Protein AF-A0A0Q6GH55-F1 (afdb_monomer_lite)

Secondary structure (DSSP, 8-state):
-HHHHHHHHHHHHHHHHHHHHHHHHHHHTSTTS-TTS-HHHHHHHHHHHHHHHHHHHHHHHHHS--SSHHHHHHHHHHHHHHHHHHHHHTTHHHHS-S--

Foldseek 3Di:
DVLVCLLVVLVVLLVVLLVVLVVLLVVCQDPPDDPVDDSLVVSVVSLVVSLVSLVVSLVVLVVDDDPDPVSSVNSNVSSVVSNVVSCPSSVCSVVDDSYD

pLDDT: mean 87.24, std 7.64, range [61.78, 94.62]

Structure (mmCIF, N/CA/C/O backbone):
data_AF-A0A0Q6GH55-F1
#
_entry.id   AF-A0A0Q6GH55-F1
#
loop_
_atom_site.group_PDB
_atom_site.id
_atom_site.type_symbol
_atom_site.label_atom_id
_atom_site.label_alt_id
_atom_site.label_comp_id
_atom_site.label_asym_id
_atom_site.label_entity_id
_atom_site.label_seq_id
_atom_site.pdbx_PDB_ins_code
_atom_site.Cartn_x
_atom_site.Cartn_y
_atom_site.Cartn_z
_atom_site.occupancy
_atom_site.B_iso_or_equiv
_atom_site.auth_seq_id
_atom_site.auth_comp_id
_atom_site.auth_asym_id
_atom_site.auth_atom_id
_atom_site.pdbx_PDB_model_num
ATOM 1 N N . MET A 1 1 ? -4.700 -11.200 22.005 1.00 63.62 1 MET A N 1
ATOM 2 C CA . MET A 1 1 ? -3.568 -11.313 21.049 1.00 63.62 1 MET A CA 1
ATOM 3 C C . MET A 1 1 ? -3.891 -10.674 19.701 1.00 63.62 1 MET A C 1
ATOM 5 O O . MET A 1 1 ? -3.056 -9.940 19.193 1.00 63.62 1 MET A O 1
ATOM 9 N N . ILE A 1 2 ? -5.099 -10.873 19.154 1.00 83.56 2 ILE A N 1
ATOM 10 C CA . ILE A 1 2 ? -5.531 -10.241 17.892 1.00 83.56 2 ILE A CA 1
ATOM 11 C C . ILE A 1 2 ? -5.465 -8.705 17.916 1.00 83.56 2 ILE A C 1
ATOM 13 O O . ILE A 1 2 ? -5.187 -8.098 16.889 1.00 83.56 2 ILE A O 1
ATOM 17 N N . ASP A 1 3 ? -5.653 -8.071 19.077 1.00 83.00 3 ASP A N 1
ATOM 18 C CA . ASP A 1 3 ? -5.581 -6.609 19.192 1.00 83.00 3 ASP A CA 1
ATOM 19 C C . ASP A 1 3 ? -4.171 -6.058 18.929 1.00 83.00 3 ASP A C 1
ATOM 21 O O . ASP A 1 3 ? -4.038 -5.010 18.304 1.00 83.00 3 ASP A O 1
ATOM 25 N N . ILE A 1 4 ? -3.115 -6.784 19.325 1.00 85.25 4 ILE A N 1
ATOM 26 C CA . ILE A 1 4 ? -1.725 -6.398 19.026 1.00 85.25 4 ILE A CA 1
ATOM 27 C C . ILE A 1 4 ? -1.492 -6.470 17.519 1.00 85.25 4 ILE A C 1
ATOM 29 O O . ILE A 1 4 ? -0.962 -5.529 16.936 1.00 85.25 4 ILE A O 1
ATOM 33 N N . LEU A 1 5 ? -1.947 -7.556 16.887 1.00 86.06 5 LEU A N 1
ATOM 34 C CA . LEU A 1 5 ? -1.857 -7.719 15.440 1.00 86.06 5 LEU A CA 1
ATOM 35 C C . LEU A 1 5 ? -2.612 -6.603 14.704 1.00 86.06 5 LEU A C 1
ATOM 37 O O . LEU A 1 5 ? -2.097 -6.059 13.740 1.00 86.06 5 LEU A O 1
ATOM 41 N N . ARG A 1 6 ? -3.799 -6.203 15.176 1.00 84.50 6 ARG A N 1
ATOM 42 C CA . ARG A 1 6 ? -4.573 -5.098 14.579 1.00 84.50 6 ARG A CA 1
ATOM 43 C C . ARG A 1 6 ? -3.868 -3.749 14.657 1.00 84.50 6 ARG A C 1
ATOM 45 O O . ARG A 1 6 ? -4.036 -2.936 13.756 1.00 84.50 6 ARG A O 1
ATOM 52 N N . LEU A 1 7 ? -3.116 -3.507 15.726 1.00 89.12 7 LEU A N 1
ATOM 53 C CA . LEU A 1 7 ? -2.372 -2.264 15.911 1.00 89.12 7 LEU A CA 1
ATOM 54 C C . LEU A 1 7 ? -1.077 -2.246 15.090 1.00 89.12 7 LEU A C 1
ATOM 56 O O . LEU A 1 7 ? -0.723 -1.206 14.544 1.00 89.12 7 LEU A O 1
ATOM 60 N N . SER A 1 8 ? -0.374 -3.377 14.986 1.00 90.88 8 SER A N 1
ATOM 61 C CA . SER A 1 8 ? 0.908 -3.441 14.276 1.00 90.88 8 SER A CA 1
ATOM 62 C C . SER A 1 8 ? 0.767 -3.644 12.767 1.00 90.88 8 SER A C 1
ATOM 64 O O . SER A 1 8 ? 1.591 -3.138 12.011 1.00 90.88 8 SER A O 1
ATOM 66 N N . LEU A 1 9 ? -0.273 -4.339 12.305 1.00 90.44 9 LEU A N 1
ATOM 67 C CA . LEU A 1 9 ? -0.438 -4.704 10.896 1.00 90.44 9 LEU A CA 1
ATOM 68 C C . LEU A 1 9 ? -0.446 -3.505 9.930 1.00 90.44 9 LEU A C 1
ATOM 70 O O . LEU A 1 9 ? 0.254 -3.573 8.922 1.00 90.44 9 LEU A O 1
ATOM 74 N N . PRO A 1 10 ? -1.146 -2.386 10.196 1.00 88.69 10 PRO A N 1
ATOM 75 C CA . PRO A 1 10 ? -1.174 -1.285 9.240 1.00 88.69 10 PRO A CA 1
ATOM 76 C C . PRO A 1 10 ? 0.190 -0.618 9.052 1.00 88.69 10 PRO A C 1
ATOM 78 O O . PRO A 1 10 ? 0.509 -0.193 7.943 1.00 88.69 10 PRO A O 1
ATOM 81 N N . ILE A 1 11 ? 1.000 -0.536 10.114 1.00 89.94 11 ILE A N 1
ATOM 82 C CA . ILE A 1 11 ? 2.304 0.130 10.053 1.00 89.94 11 ILE A CA 1
ATOM 83 C C . ILE A 1 11 ? 3.390 -0.784 9.483 1.00 89.94 11 ILE A C 1
ATOM 85 O O . ILE A 1 11 ? 4.268 -0.310 8.767 1.00 89.94 11 ILE A O 1
ATOM 89 N N . THR A 1 12 ? 3.318 -2.095 9.737 1.00 92.69 12 THR A N 1
ATOM 90 C CA . THR A 1 12 ? 4.263 -3.061 9.159 1.00 92.69 12 THR A CA 1
ATOM 91 C C . THR A 1 12 ? 4.037 -3.255 7.666 1.00 92.69 12 THR A C 1
ATOM 93 O O . THR A 1 12 ? 5.014 -3.337 6.925 1.00 92.69 12 THR A O 1
ATOM 96 N N . VAL A 1 13 ? 2.779 -3.271 7.208 1.00 92.56 13 VAL A N 1
ATOM 97 C CA . VAL A 1 13 ? 2.444 -3.323 5.774 1.00 92.56 13 VAL A CA 1
ATOM 98 C C . VAL A 1 13 ? 2.988 -2.092 5.056 1.00 92.56 13 VAL A C 1
ATOM 100 O O . VAL A 1 13 ? 3.659 -2.233 4.033 1.00 92.56 13 VAL A O 1
ATOM 103 N N . TRP A 1 14 ? 2.783 -0.902 5.626 1.00 93.38 14 TRP A N 1
ATOM 104 C CA . TRP A 1 14 ? 3.346 0.328 5.078 1.00 93.38 14 TRP A CA 1
ATOM 105 C C . TRP A 1 14 ? 4.876 0.285 5.019 1.00 93.38 14 TRP A C 1
ATOM 107 O O . TRP A 1 14 ? 5.452 0.576 3.973 1.00 93.38 14 TRP A O 1
ATOM 117 N N . LEU A 1 15 ? 5.537 -0.124 6.108 1.00 92.44 15 LEU A N 1
ATOM 118 C CA . LEU A 1 15 ? 6.997 -0.185 6.172 1.00 92.44 15 LEU A CA 1
ATOM 119 C C . LEU A 1 15 ? 7.567 -1.162 5.136 1.00 92.44 15 LEU A C 1
ATOM 121 O O . LEU A 1 15 ? 8.497 -0.818 4.412 1.00 92.44 15 LEU A O 1
ATOM 125 N N . ALA A 1 16 ? 6.982 -2.357 5.024 1.00 93.69 16 ALA A N 1
ATOM 126 C CA . ALA A 1 16 ? 7.395 -3.356 4.046 1.00 93.69 16 ALA A CA 1
ATOM 127 C C . ALA A 1 16 ? 7.184 -2.866 2.605 1.00 93.69 16 ALA A C 1
ATOM 129 O O . ALA A 1 16 ? 8.077 -3.014 1.772 1.00 93.69 16 ALA A O 1
ATOM 130 N N . GLY A 1 17 ? 6.035 -2.242 2.321 1.00 89.56 17 GLY A N 1
ATOM 131 C CA . GLY A 1 17 ? 5.739 -1.660 1.012 1.00 89.56 17 GLY A CA 1
ATOM 132 C C . GLY A 1 17 ? 6.709 -0.537 0.646 1.00 89.56 17 GLY A C 1
ATOM 133 O O . GLY A 1 17 ? 7.276 -0.546 -0.444 1.00 89.56 17 GLY A O 1
ATOM 134 N N . PHE A 1 18 ? 6.968 0.382 1.577 1.00 89.62 18 PHE A N 1
ATOM 135 C CA . PHE A 1 18 ? 7.940 1.460 1.405 1.00 89.62 18 PHE A CA 1
ATOM 136 C C . PHE A 1 18 ? 9.339 0.915 1.097 1.00 89.62 18 PHE A C 1
ATOM 138 O O . PHE A 1 18 ? 9.943 1.302 0.096 1.00 89.62 18 PHE A O 1
ATOM 145 N N . SER A 1 19 ? 9.834 -0.024 1.910 1.00 92.44 19 SER A N 1
ATOM 146 C CA . SER A 1 19 ? 11.143 -0.644 1.698 1.00 92.44 19 SER A CA 1
ATOM 147 C C . SER A 1 19 ? 11.230 -1.367 0.355 1.00 92.44 19 SER A C 1
ATOM 149 O O . SER A 1 19 ? 12.234 -1.228 -0.340 1.00 92.44 19 SER A O 1
ATOM 151 N N . ALA A 1 20 ? 10.187 -2.104 -0.036 1.00 91.31 20 ALA A N 1
ATOM 152 C CA . ALA A 1 20 ? 10.159 -2.826 -1.303 1.00 91.31 20 ALA A CA 1
ATOM 153 C C . ALA A 1 20 ? 10.192 -1.878 -2.510 1.00 91.31 20 ALA A C 1
ATOM 155 O O . ALA A 1 20 ? 10.989 -2.091 -3.423 1.00 91.31 20 ALA A O 1
ATOM 156 N N . VAL A 1 21 ? 9.378 -0.816 -2.511 1.00 89.44 21 VAL A N 1
ATOM 157 C CA . VAL A 1 21 ? 9.337 0.136 -3.633 1.00 89.44 21 VAL A CA 1
ATOM 158 C C . VAL A 1 21 ? 10.658 0.893 -3.762 1.00 89.44 21 VAL A C 1
ATOM 160 O O . VAL A 1 21 ? 11.181 1.009 -4.866 1.00 89.44 21 VAL A O 1
ATOM 163 N N . TYR A 1 22 ? 11.249 1.344 -2.653 1.00 87.62 22 TYR A N 1
ATOM 164 C CA . TYR A 1 22 ? 12.543 2.034 -2.693 1.00 87.62 22 TYR A CA 1
ATOM 165 C C . TYR A 1 22 ? 13.702 1.110 -3.080 1.00 87.62 22 TYR A C 1
ATOM 167 O O . TYR A 1 22 ? 14.595 1.524 -3.821 1.00 87.62 22 TYR A O 1
ATOM 175 N N . ALA A 1 23 ? 13.692 -0.150 -2.636 1.00 89.62 23 ALA A N 1
ATOM 176 C CA . ALA A 1 23 ? 14.671 -1.136 -3.088 1.00 89.62 23 ALA A CA 1
ATOM 177 C C . ALA A 1 23 ? 14.548 -1.390 -4.598 1.00 89.62 23 ALA A C 1
ATOM 179 O O . ALA A 1 23 ? 15.556 -1.438 -5.303 1.00 89.62 23 ALA A O 1
ATOM 180 N N . LEU A 1 24 ? 13.315 -1.492 -5.104 1.00 89.69 24 LEU A N 1
ATOM 181 C CA . LEU A 1 24 ? 13.034 -1.653 -6.529 1.00 89.69 24 LEU A CA 1
ATOM 182 C C . LEU A 1 24 ? 13.482 -0.431 -7.336 1.00 89.69 24 LEU A C 1
ATOM 184 O O . LEU A 1 24 ? 14.075 -0.586 -8.400 1.00 89.69 24 LEU A O 1
ATOM 188 N N . GLN A 1 25 ? 13.273 0.773 -6.802 1.00 87.25 25 GLN A N 1
ATOM 189 C CA . GLN A 1 25 ? 13.766 2.009 -7.401 1.00 87.25 25 GLN A CA 1
ATOM 190 C C . GLN A 1 25 ? 15.299 2.004 -7.491 1.00 87.25 25 GLN A C 1
ATOM 192 O O . GLN A 1 25 ? 15.847 2.254 -8.563 1.00 87.25 25 GLN A O 1
ATOM 197 N N . GLY A 1 26 ? 16.000 1.629 -6.417 1.00 87.06 26 GLY A N 1
ATOM 198 C CA . GLY A 1 26 ? 17.460 1.493 -6.432 1.00 87.06 26 GLY A CA 1
ATOM 199 C C . GLY A 1 26 ? 17.962 0.449 -7.438 1.00 87.06 26 GLY A C 1
ATOM 200 O O . GLY A 1 26 ? 18.929 0.694 -8.158 1.00 87.06 26 GLY A O 1
ATOM 201 N N . LEU A 1 27 ? 17.276 -0.694 -7.545 1.00 89.38 27 LEU A N 1
ATOM 202 C CA . LEU A 1 27 ? 17.577 -1.737 -8.533 1.00 89.38 27 LEU A CA 1
ATOM 203 C C . LEU A 1 27 ? 17.360 -1.258 -9.972 1.00 89.38 27 LEU A C 1
ATOM 205 O O . LEU A 1 27 ? 18.149 -1.618 -10.847 1.00 89.38 27 LEU A O 1
ATOM 209 N N . SER A 1 28 ? 16.339 -0.432 -10.209 1.00 87.25 28 SER A N 1
ATOM 210 C CA . SER A 1 28 ? 16.016 0.092 -11.540 1.00 87.25 28 SER A CA 1
ATOM 211 C C . SER A 1 28 ? 17.077 1.021 -12.123 1.00 87.25 28 SER A C 1
ATOM 213 O O . SER A 1 28 ? 17.221 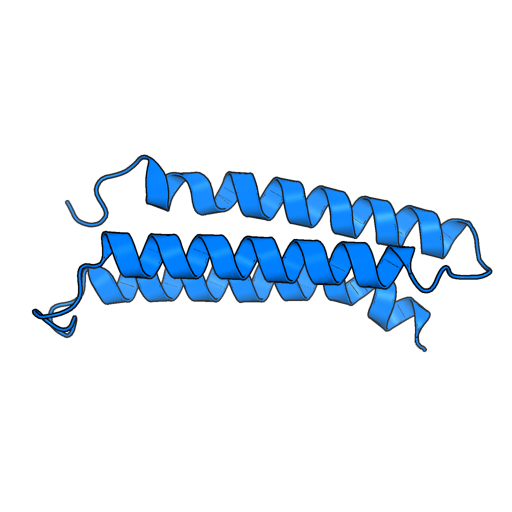1.088 -13.339 1.00 87.25 28 SER A O 1
ATOM 215 N N . CYS A 1 29 ? 17.890 1.651 -11.272 1.00 86.00 29 CYS A N 1
ATOM 216 C CA . CYS A 1 29 ? 19.045 2.441 -11.702 1.00 86.00 29 CYS A CA 1
ATOM 217 C C . CYS A 1 29 ? 20.352 1.644 -11.766 1.00 86.00 29 CYS A C 1
ATOM 219 O O . CYS A 1 29 ? 21.409 2.199 -12.067 1.00 86.00 29 CYS A O 1
ATOM 221 N N . SER A 1 30 ? 20.314 0.345 -11.473 1.00 87.69 30 SER A N 1
ATOM 222 C CA . SER A 1 30 ? 21.491 -0.512 -11.553 1.00 87.69 30 SER A CA 1
ATOM 223 C C . SER A 1 30 ? 21.706 -1.047 -12.971 1.00 87.69 30 SER A C 1
ATOM 225 O O . SER A 1 30 ? 20.771 -1.228 -13.748 1.00 87.69 30 SER A O 1
ATOM 227 N N . ARG A 1 31 ? 22.953 -1.412 -13.286 1.00 84.31 31 ARG A N 1
ATOM 228 C CA . ARG A 1 31 ? 23.322 -2.049 -14.565 1.00 84.31 31 ARG A CA 1
ATOM 229 C C . ARG A 1 31 ? 22.670 -3.419 -14.807 1.00 84.31 31 ARG A C 1
ATOM 231 O O . ARG A 1 31 ? 22.776 -3.934 -15.912 1.00 84.31 31 ARG A O 1
ATOM 238 N N . HIS A 1 32 ? 22.066 -4.016 -13.779 1.00 86.62 32 HIS A N 1
ATOM 239 C CA . HIS A 1 32 ? 21.450 -5.344 -13.827 1.00 86.62 32 HIS A CA 1
ATOM 240 C C . HIS A 1 32 ? 19.941 -5.287 -14.102 1.00 86.62 32 HIS A C 1
ATOM 242 O O . HIS A 1 32 ? 19.277 -6.322 -14.044 1.00 86.62 32 HIS A O 1
ATOM 248 N N . TRP A 1 33 ? 19.384 -4.100 -14.364 1.00 88.19 33 TRP A N 1
ATOM 249 C CA . TRP A 1 33 ? 17.971 -3.982 -14.693 1.00 88.19 33 TRP A CA 1
ATOM 250 C C . TRP A 1 33 ? 17.668 -4.614 -16.064 1.00 88.19 33 TRP A C 1
ATOM 252 O O . TRP A 1 33 ? 18.422 -4.386 -17.015 1.00 88.19 33 TRP A O 1
ATOM 262 N N . PRO A 1 34 ? 16.584 -5.398 -16.202 1.00 89.50 34 PRO A N 1
ATOM 263 C CA . PRO A 1 34 ? 16.220 -6.006 -17.477 1.00 89.50 34 PRO A CA 1
ATOM 264 C C . PRO A 1 34 ? 15.889 -4.937 -18.522 1.0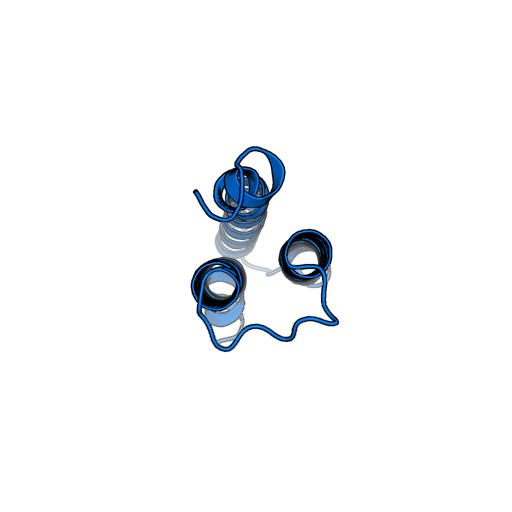0 89.50 34 PRO A C 1
ATOM 266 O O . PRO A 1 34 ? 15.042 -4.079 -18.280 1.00 89.50 34 PRO A O 1
ATOM 269 N N . ALA A 1 35 ? 16.515 -5.010 -19.699 1.00 84.56 35 ALA A N 1
ATOM 270 C CA . ALA A 1 35 ? 16.291 -4.040 -20.775 1.00 84.56 35 ALA A CA 1
ATOM 271 C C . ALA A 1 35 ? 14.857 -4.081 -21.339 1.00 84.56 35 ALA A C 1
ATOM 273 O O . ALA A 1 35 ? 14.372 -3.077 -21.853 1.00 84.56 35 ALA A O 1
ATOM 274 N N . ASP A 1 36 ? 14.173 -5.221 -21.208 1.00 88.69 36 ASP A N 1
ATOM 275 C CA . ASP A 1 36 ? 12.805 -5.420 -21.696 1.00 88.69 36 ASP A CA 1
ATOM 276 C C . ASP A 1 36 ? 11.728 -4.828 -20.766 1.00 88.69 36 ASP A C 1
ATOM 278 O O . ASP A 1 36 ? 10.554 -4.780 -21.135 1.00 88.69 36 ASP A O 1
ATOM 282 N N . LEU A 1 37 ? 12.094 -4.398 -19.550 1.00 86.69 37 LEU A N 1
ATOM 283 C CA . LEU A 1 37 ? 11.150 -3.880 -18.559 1.00 86.69 37 LEU A CA 1
ATOM 284 C C . LEU A 1 37 ? 11.296 -2.371 -18.381 1.00 86.69 37 LEU A C 1
ATOM 286 O O . LEU A 1 37 ? 12.321 -1.879 -17.906 1.00 86.69 37 LEU A O 1
ATOM 290 N N . ASP A 1 38 ? 10.215 -1.641 -18.646 1.00 87.31 38 ASP A N 1
ATOM 291 C CA . ASP A 1 38 ? 10.139 -0.219 -18.322 1.00 87.31 38 ASP A CA 1
ATOM 292 C C . ASP A 1 38 ? 10.084 -0.031 -16.796 1.00 87.31 38 ASP A C 1
ATOM 294 O O . ASP A 1 38 ? 9.083 -0.337 -16.136 1.00 87.31 38 ASP A O 1
ATOM 298 N N . ALA A 1 39 ? 11.176 0.496 -16.234 1.00 86.19 39 ALA A N 1
ATOM 299 C CA . ALA A 1 39 ? 11.313 0.798 -14.813 1.00 86.19 39 ALA A CA 1
ATOM 300 C C . ALA A 1 39 ? 10.136 1.625 -14.281 1.00 86.19 39 ALA A C 1
ATOM 302 O O . ALA A 1 39 ? 9.642 1.373 -13.181 1.00 86.19 39 ALA A O 1
ATOM 303 N N . ARG A 1 40 ? 9.631 2.576 -15.076 1.00 84.25 40 ARG A N 1
ATOM 304 C CA . ARG A 1 40 ? 8.525 3.439 -14.663 1.00 84.25 40 ARG A CA 1
ATOM 305 C C . ARG A 1 40 ? 7.227 2.654 -14.514 1.00 84.25 40 ARG A C 1
ATOM 307 O O . ARG A 1 40 ? 6.510 2.856 -13.539 1.00 84.25 40 ARG A O 1
ATOM 314 N N . GLN A 1 41 ? 6.929 1.750 -15.446 1.00 87.88 41 GLN A N 1
ATOM 315 C CA . GLN A 1 41 ? 5.729 0.908 -15.376 1.00 87.88 41 GLN A CA 1
ATOM 316 C C . GLN A 1 41 ? 5.790 -0.058 -14.193 1.00 87.88 41 GLN A C 1
ATOM 318 O O . GLN A 1 41 ? 4.807 -0.215 -13.471 1.00 87.88 41 GLN A O 1
ATOM 323 N N . VAL A 1 42 ? 6.956 -0.662 -13.956 1.00 89.88 42 VAL A N 1
ATOM 324 C CA . VAL A 1 42 ? 7.164 -1.581 -12.832 1.00 89.88 42 VAL A CA 1
ATOM 325 C C . VAL A 1 42 ? 7.009 -0.857 -11.492 1.00 89.88 42 VAL A C 1
ATOM 327 O O . VAL A 1 42 ? 6.327 -1.352 -10.594 1.00 89.88 42 VAL A O 1
ATOM 330 N N . LEU A 1 43 ? 7.573 0.344 -11.360 1.00 88.12 43 LEU A N 1
ATOM 331 C CA . LEU A 1 43 ? 7.439 1.151 -10.151 1.00 88.12 43 LEU A CA 1
ATOM 332 C C . LEU A 1 43 ? 6.006 1.669 -9.939 1.00 88.12 43 LEU A C 1
ATOM 334 O O . LEU A 1 43 ? 5.525 1.677 -8.806 1.00 88.12 43 LEU A O 1
ATOM 338 N N . LEU A 1 44 ? 5.291 2.027 -11.012 1.00 88.94 44 LEU A N 1
ATOM 339 C CA . LEU A 1 44 ? 3.860 2.356 -10.968 1.00 88.94 44 LEU A CA 1
ATOM 340 C C . LEU A 1 44 ? 3.018 1.175 -10.473 1.00 88.94 44 LEU A C 1
ATOM 342 O O . LEU A 1 44 ? 2.134 1.351 -9.634 1.00 88.94 44 LEU A O 1
ATOM 346 N N . ALA A 1 45 ? 3.304 -0.031 -10.965 1.00 91.12 45 ALA A N 1
ATOM 347 C CA . ALA A 1 45 ? 2.635 -1.243 -10.513 1.00 91.12 45 ALA A CA 1
ATOM 348 C C . ALA A 1 45 ? 2.937 -1.525 -9.033 1.00 91.12 45 ALA A C 1
ATOM 350 O O . ALA A 1 45 ? 2.016 -1.791 -8.262 1.00 91.12 45 ALA A O 1
ATOM 351 N N . ALA A 1 46 ? 4.197 -1.397 -8.606 1.00 90.44 46 ALA A N 1
ATOM 352 C CA . ALA A 1 46 ? 4.589 -1.573 -7.209 1.00 90.44 46 ALA A CA 1
ATOM 353 C C . ALA A 1 46 ? 3.905 -0.550 -6.281 1.00 90.44 46 ALA A C 1
ATOM 355 O O . ALA A 1 46 ? 3.417 -0.916 -5.211 1.00 90.44 46 ALA A O 1
ATOM 356 N N . TYR A 1 47 ? 3.792 0.707 -6.720 1.00 88.62 47 TYR A N 1
ATOM 357 C CA . TYR A 1 47 ? 3.034 1.750 -6.026 1.00 88.62 47 TYR A CA 1
ATOM 358 C C . TYR A 1 47 ? 1.552 1.386 -5.874 1.00 88.62 47 TYR A C 1
ATOM 360 O O . TYR A 1 47 ? 1.010 1.436 -4.768 1.00 88.62 47 TYR A O 1
ATOM 368 N N . ALA A 1 48 ? 0.902 0.967 -6.964 1.00 91.31 48 ALA A N 1
ATOM 369 C CA . ALA A 1 48 ? -0.497 0.551 -6.936 1.00 91.31 48 ALA A CA 1
ATOM 370 C C . ALA A 1 48 ? -0.716 -0.633 -5.980 1.00 91.31 48 ALA A C 1
ATOM 372 O O . ALA A 1 48 ? -1.643 -0.609 -5.171 1.00 91.31 48 ALA A O 1
ATOM 373 N N . VAL A 1 49 ? 0.169 -1.634 -6.014 1.00 93.31 49 VAL A N 1
ATOM 374 C CA . VAL A 1 49 ? 0.119 -2.789 -5.106 1.00 93.31 49 VAL A CA 1
ATOM 375 C C . VAL A 1 49 ? 0.263 -2.352 -3.647 1.00 93.31 49 VAL A C 1
ATOM 377 O O . VAL A 1 49 ? -0.525 -2.792 -2.812 1.00 93.31 49 VAL A O 1
ATOM 380 N N . ALA A 1 50 ? 1.201 -1.455 -3.327 1.00 91.69 50 ALA A N 1
ATOM 381 C CA . ALA A 1 50 ? 1.382 -0.951 -1.965 1.00 91.69 50 ALA A CA 1
ATOM 382 C C . ALA A 1 50 ? 0.118 -0.247 -1.433 1.00 91.69 50 ALA A C 1
ATOM 384 O O . ALA A 1 50 ? -0.304 -0.507 -0.305 1.00 91.69 50 ALA A O 1
ATOM 385 N N . ILE A 1 51 ? -0.537 0.582 -2.256 1.00 91.94 51 ILE A N 1
ATOM 386 C CA . ILE A 1 5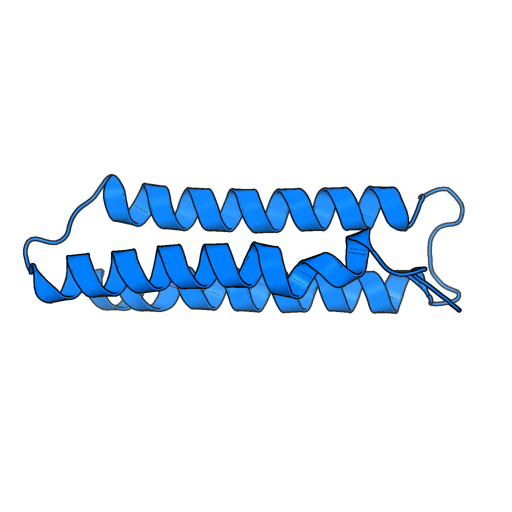1 ? -1.807 1.230 -1.889 1.00 91.94 51 ILE A CA 1
ATOM 387 C C . ILE A 1 51 ? -2.914 0.200 -1.682 1.00 91.94 51 ILE A C 1
ATOM 389 O O . ILE A 1 51 ? -3.640 0.276 -0.691 1.00 91.94 51 ILE A O 1
ATOM 393 N N . VAL A 1 52 ? -3.052 -0.766 -2.591 1.00 94.62 52 VAL A N 1
ATOM 394 C CA . VAL A 1 52 ? -4.077 -1.813 -2.491 1.00 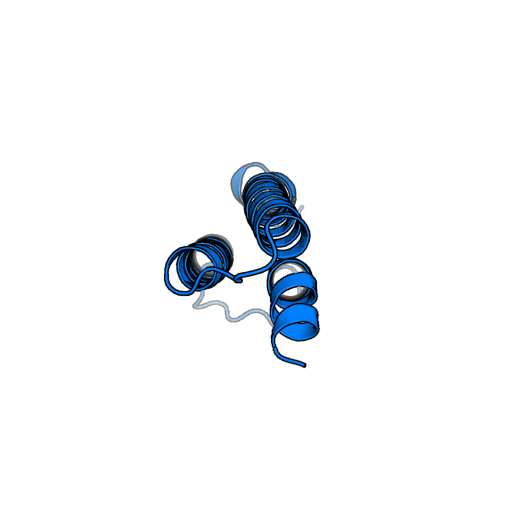94.62 52 VAL A CA 1
ATOM 395 C C . VAL A 1 52 ? -3.895 -2.627 -1.212 1.00 94.62 52 VAL A C 1
ATOM 397 O O . VAL A 1 52 ? -4.869 -2.852 -0.498 1.00 94.62 52 VAL A O 1
ATOM 400 N N . LEU A 1 53 ? -2.664 -3.006 -0.862 1.00 93.50 53 LEU A N 1
ATOM 401 C CA . LEU A 1 53 ? -2.378 -3.706 0.393 1.00 93.50 53 LEU A CA 1
ATOM 402 C C . LEU A 1 53 ? -2.758 -2.865 1.617 1.00 93.50 53 LEU A C 1
ATOM 404 O O . LEU A 1 53 ? -3.340 -3.388 2.569 1.00 93.50 53 LEU A O 1
ATOM 408 N N . GLN A 1 54 ? -2.499 -1.558 1.579 1.00 93.38 54 GLN A N 1
ATOM 409 C CA . GLN A 1 54 ? -2.856 -0.655 2.668 1.00 93.38 54 GLN A CA 1
ATOM 410 C C . GLN A 1 54 ? -4.376 -0.453 2.790 1.00 93.38 54 GLN A C 1
ATOM 412 O O . GLN A 1 54 ? -4.911 -0.399 3.900 1.00 93.38 54 GLN A O 1
ATOM 417 N N . LEU A 1 55 ? -5.094 -0.411 1.663 1.00 94.19 55 LEU A N 1
ATOM 418 C CA . LEU A 1 55 ? -6.558 -0.407 1.630 1.00 94.19 55 LEU A CA 1
ATOM 419 C C . LEU A 1 55 ? -7.134 -1.711 2.182 1.00 94.19 55 LEU A C 1
ATOM 421 O O . LEU A 1 55 ? -8.065 -1.669 2.981 1.00 94.19 55 LEU A O 1
ATOM 425 N N . ILE A 1 56 ? -6.561 -2.861 1.817 1.00 94.62 56 ILE A N 1
ATOM 426 C CA . ILE A 1 56 ? -6.957 -4.165 2.362 1.00 94.62 56 ILE A CA 1
ATOM 427 C C . ILE A 1 56 ? -6.741 -4.191 3.880 1.00 94.62 56 ILE A C 1
ATOM 429 O O . ILE A 1 56 ? -7.627 -4.641 4.604 1.00 94.62 56 ILE A O 1
ATOM 433 N N . ALA A 1 57 ? -5.619 -3.664 4.381 1.00 91.81 57 ALA A N 1
ATOM 434 C CA . ALA A 1 57 ? -5.359 -3.559 5.816 1.00 91.81 57 ALA A CA 1
ATOM 435 C C . ALA A 1 57 ? -6.412 -2.695 6.536 1.00 91.81 57 ALA A C 1
ATOM 437 O O . ALA A 1 57 ? -6.940 -3.103 7.571 1.00 91.81 57 ALA A O 1
ATOM 438 N N . LEU A 1 58 ? -6.770 -1.536 5.972 1.00 92.56 58 LEU A N 1
ATOM 439 C CA . LEU A 1 58 ? -7.833 -0.682 6.509 1.00 92.56 58 LEU A CA 1
ATOM 440 C C . LEU A 1 58 ? -9.194 -1.394 6.493 1.00 92.56 58 LEU A C 1
ATOM 442 O O . LEU A 1 58 ? -9.887 -1.422 7.509 1.00 92.56 58 LEU A O 1
ATOM 446 N N . LEU A 1 59 ? -9.562 -2.014 5.371 1.00 94.00 59 LEU A N 1
ATOM 447 C CA . LEU A 1 59 ? -10.810 -2.768 5.240 1.00 94.00 59 LEU A CA 1
ATOM 448 C C . LEU A 1 59 ? -10.869 -3.938 6.225 1.00 94.00 59 LEU A C 1
ATOM 450 O O . LEU A 1 59 ? -11.915 -4.167 6.822 1.00 94.00 59 LEU A O 1
ATOM 454 N N . ALA A 1 60 ? -9.757 -4.634 6.465 1.00 91.12 60 ALA A N 1
ATOM 455 C CA . ALA A 1 60 ? -9.684 -5.708 7.450 1.00 91.12 60 ALA A CA 1
ATOM 456 C C . ALA A 1 60 ? -9.949 -5.205 8.883 1.00 91.12 60 ALA A C 1
ATOM 458 O O . ALA A 1 60 ? -10.641 -5.875 9.653 1.00 91.12 60 ALA A O 1
ATOM 459 N N . VAL A 1 61 ? -9.453 -4.011 9.234 1.00 90.25 61 VAL A N 1
ATOM 460 C CA . VAL A 1 61 ? -9.726 -3.357 10.530 1.00 90.25 61 VAL A CA 1
ATOM 461 C C . VAL A 1 61 ? -11.197 -2.937 10.656 1.00 90.25 61 VAL A C 1
ATOM 463 O O . VAL A 1 61 ? -11.766 -3.012 11.748 1.00 90.25 61 VAL A O 1
ATOM 466 N N . LEU A 1 62 ? -11.827 -2.511 9.559 1.00 90.94 62 LEU A N 1
ATOM 467 C CA . LEU A 1 62 ? -13.231 -2.086 9.540 1.00 90.94 62 LEU A CA 1
ATOM 468 C C . LEU A 1 62 ? -14.215 -3.264 9.516 1.00 90.94 62 LEU A C 1
ATOM 470 O O . LEU A 1 62 ? -15.256 -3.200 10.165 1.00 90.94 62 LEU A O 1
ATOM 474 N N . TYR A 1 63 ? -13.888 -4.340 8.797 1.00 92.50 63 TYR A N 1
ATOM 475 C CA . TYR A 1 63 ? -14.749 -5.513 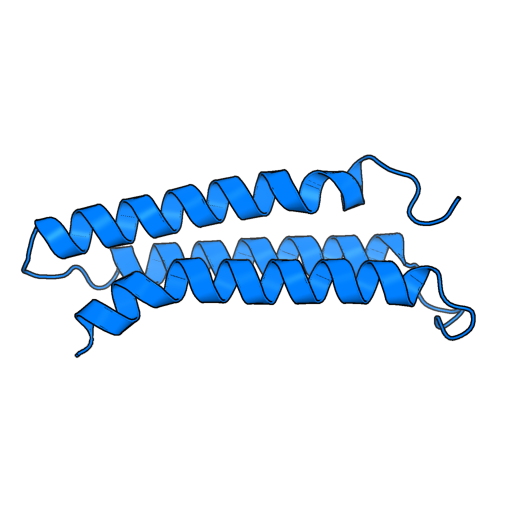8.630 1.00 92.50 63 TYR A CA 1
ATOM 476 C C . TYR A 1 63 ? -14.933 -6.294 9.935 1.00 92.50 63 TYR A C 1
ATOM 478 O O . TYR A 1 63 ? -16.013 -6.808 10.218 1.00 92.50 63 TYR A O 1
ATOM 486 N N . ALA A 1 64 ? -13.884 -6.366 10.754 1.00 88.06 64 ALA A N 1
ATOM 487 C CA . ALA A 1 64 ? -13.918 -7.049 12.037 1.00 88.06 64 ALA A CA 1
ATOM 488 C C . ALA A 1 64 ? -13.592 -6.057 13.166 1.00 88.06 64 ALA A C 1
ATOM 490 O O . ALA A 1 64 ? -12.441 -5.988 13.597 1.00 88.06 64 ALA A O 1
ATOM 491 N N . PRO A 1 65 ? -14.568 -5.296 13.687 1.00 87.62 65 PRO A N 1
ATOM 492 C CA . PRO A 1 65 ? -14.295 -4.322 14.737 1.00 87.62 65 PRO A CA 1
ATOM 493 C C . PRO A 1 65 ? -13.906 -4.985 16.072 1.00 87.62 65 PRO A C 1
ATOM 495 O O . PRO A 1 65 ? -14.329 -6.099 16.396 1.00 87.62 65 PRO A O 1
ATOM 498 N N . SER A 1 66 ? -13.070 -4.320 16.876 1.00 88.50 66 SER A N 1
ATOM 499 C CA . SER A 1 66 ? -12.805 -4.716 18.270 1.00 88.50 66 SER A CA 1
ATOM 500 C C . SER A 1 66 ? -13.934 -4.251 19.191 1.00 88.50 66 SER A C 1
ATOM 502 O O . SER A 1 66 ? -14.486 -3.167 19.013 1.00 88.50 66 SER A O 1
ATOM 504 N N . LYS A 1 67 ? -14.248 -5.046 20.224 1.00 88.31 67 LYS A N 1
ATOM 505 C CA . LYS A 1 67 ? -15.196 -4.644 21.282 1.00 88.31 67 LYS A CA 1
ATOM 506 C C . LYS A 1 67 ? -14.652 -3.476 22.114 1.00 88.31 67 LYS A C 1
ATOM 508 O O . LYS A 1 67 ? -15.424 -2.702 22.673 1.00 88.31 67 LYS A O 1
ATOM 513 N N . ALA A 1 68 ? -13.327 -3.339 22.191 1.00 90.88 68 ALA A N 1
ATOM 514 C CA . ALA A 1 68 ? -12.672 -2.234 22.873 1.00 90.88 68 ALA A CA 1
ATOM 515 C C . ALA A 1 68 ? -12.611 -1.004 21.956 1.00 90.88 68 ALA A C 1
ATOM 517 O O . ALA A 1 68 ? -11.861 -0.977 20.978 1.00 90.88 68 ALA A O 1
ATOM 518 N N . ARG A 1 69 ? -13.368 0.043 22.311 1.00 89.81 69 ARG A N 1
ATOM 519 C CA . ARG A 1 69 ? -13.469 1.281 21.519 1.00 89.81 69 ARG A CA 1
ATOM 520 C C . ARG A 1 69 ? -12.108 1.942 21.287 1.00 89.81 69 ARG A C 1
ATOM 522 O O . ARG A 1 69 ? -11.837 2.383 20.181 1.00 89.81 69 ARG A O 1
ATOM 529 N N . PHE A 1 70 ? -11.240 1.944 22.301 1.00 91.31 70 PHE A N 1
ATOM 530 C CA . PHE A 1 70 ? -9.878 2.474 22.192 1.00 91.31 70 PHE A CA 1
ATOM 531 C C . PHE A 1 70 ? -9.062 1.750 21.114 1.00 91.31 70 PHE A C 1
ATOM 533 O O . PHE A 1 70 ? -8.531 2.393 20.217 1.00 91.31 70 PHE A O 1
ATOM 540 N N . VAL A 1 71 ? -9.022 0.413 21.153 1.00 90.56 71 VAL A N 1
ATOM 541 C CA . VAL A 1 71 ? -8.277 -0.393 20.173 1.00 90.56 71 VAL A CA 1
ATOM 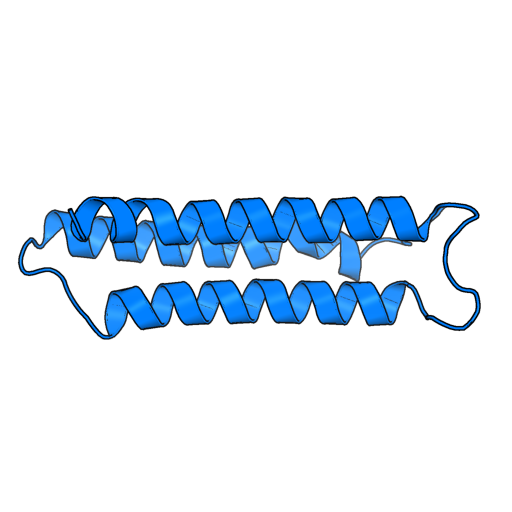542 C C . VAL A 1 71 ? -8.808 -0.157 18.762 1.00 90.56 71 VAL A C 1
ATOM 544 O O . VAL A 1 71 ? -8.015 0.028 17.843 1.00 90.56 71 VAL A O 1
ATOM 547 N N . GLN A 1 72 ? -10.134 -0.116 18.589 1.00 91.75 72 GLN A N 1
ATOM 548 C CA . GLN A 1 72 ? -10.735 0.126 17.279 1.00 91.75 72 GLN A CA 1
ATOM 549 C C . GLN A 1 72 ? -10.366 1.505 16.729 1.00 91.75 72 GLN A C 1
ATOM 551 O O . GLN A 1 72 ? -9.933 1.605 15.581 1.00 91.75 72 GLN A O 1
ATOM 556 N N . THR A 1 73 ? -10.507 2.563 17.529 1.00 92.38 73 THR A N 1
ATOM 557 C CA . THR A 1 73 ? -10.174 3.923 17.094 1.00 92.38 73 THR A CA 1
ATOM 558 C C . THR A 1 73 ? -8.695 4.030 16.741 1.00 92.38 73 THR A C 1
ATOM 560 O O . THR A 1 73 ? -8.367 4.499 15.655 1.00 92.38 73 THR A O 1
ATOM 563 N N . THR A 1 74 ? -7.802 3.529 17.599 1.00 93.62 74 THR A N 1
ATOM 564 C CA . THR A 1 74 ? -6.354 3.592 17.365 1.00 93.62 74 THR A CA 1
ATOM 565 C C . THR A 1 74 ? -5.948 2.800 16.123 1.00 93.62 74 THR A C 1
ATOM 567 O O . THR A 1 74 ? -5.206 3.322 15.297 1.00 93.62 74 THR A O 1
ATOM 570 N N . ALA A 1 75 ? -6.476 1.587 15.928 1.00 91.88 75 ALA A N 1
ATOM 571 C CA . ALA A 1 75 ? -6.196 0.788 14.734 1.00 91.88 75 ALA A CA 1
ATOM 572 C C . ALA A 1 75 ? -6.700 1.470 13.449 1.00 91.88 75 ALA A C 1
ATOM 574 O O . ALA A 1 75 ? -6.007 1.463 12.434 1.00 91.88 75 ALA A O 1
ATOM 575 N N . THR A 1 76 ? -7.874 2.106 13.496 1.00 92.19 76 THR A N 1
ATOM 576 C CA . THR A 1 76 ? -8.441 2.817 12.338 1.00 92.19 76 THR A CA 1
ATOM 577 C C . THR A 1 76 ? -7.623 4.065 11.998 1.00 92.19 76 THR A C 1
ATOM 579 O O . THR A 1 76 ? -7.308 4.292 10.832 1.00 92.19 76 THR A O 1
ATOM 582 N N . VAL A 1 77 ? -7.221 4.846 13.009 1.00 94.44 77 VAL A N 1
ATOM 583 C CA . VAL A 1 77 ? -6.351 6.019 12.827 1.00 94.44 77 VAL A CA 1
ATOM 584 C C . VAL A 1 77 ? -4.991 5.600 12.275 1.00 94.44 77 VAL A C 1
ATOM 586 O O . VAL A 1 77 ? -4.522 6.219 11.323 1.00 94.44 77 VAL A O 1
ATOM 589 N N . LEU A 1 78 ? -4.384 4.532 12.807 1.00 92.50 78 LEU A N 1
ATOM 590 C CA . LEU A 1 78 ? -3.122 3.974 12.305 1.00 92.50 78 LEU A CA 1
ATOM 591 C C . LEU A 1 78 ? -3.237 3.524 10.847 1.00 92.50 78 LEU A C 1
ATOM 593 O O . LEU A 1 78 ? -2.369 3.828 10.037 1.00 92.50 78 LEU A O 1
ATOM 597 N N . ALA A 1 79 ? -4.320 2.836 10.489 1.00 91.50 79 ALA A N 1
ATOM 598 C CA . ALA A 1 79 ? -4.537 2.392 9.119 1.00 91.50 79 ALA A CA 1
ATOM 599 C C . ALA A 1 79 ? -4.750 3.559 8.145 1.00 91.50 79 ALA A C 1
ATOM 601 O O . ALA A 1 79 ? -4.162 3.560 7.064 1.00 91.50 79 ALA A O 1
ATOM 602 N N . ALA A 1 80 ? -5.517 4.579 8.540 1.00 93.38 80 ALA A N 1
ATOM 603 C CA . ALA A 1 80 ? -5.734 5.777 7.733 1.00 93.38 80 ALA A CA 1
ATOM 604 C C . ALA A 1 80 ? -4.451 6.612 7.569 1.00 93.38 80 ALA A C 1
ATOM 606 O O . ALA A 1 80 ? -4.137 7.054 6.465 1.00 93.38 80 ALA A O 1
ATOM 607 N N . THR A 1 81 ? -3.679 6.795 8.645 1.00 94.06 81 THR A N 1
ATOM 608 C CA . THR A 1 81 ? -2.390 7.509 8.584 1.00 94.06 81 THR A CA 1
ATOM 609 C C . THR A 1 81 ? -1.365 6.757 7.750 1.00 94.06 81 THR A C 1
ATOM 611 O O . THR A 1 81 ? -0.695 7.378 6.934 1.00 94.06 81 THR A O 1
ATOM 614 N N . ALA A 1 82 ? -1.279 5.433 7.876 1.00 91.12 82 ALA A N 1
ATOM 615 C CA . ALA A 1 82 ? -0.395 4.619 7.051 1.00 91.12 82 ALA A CA 1
ATOM 616 C C . ALA A 1 82 ? -0.802 4.625 5.561 1.00 91.12 82 ALA A C 1
ATOM 618 O O . ALA A 1 82 ? 0.067 4.631 4.694 1.00 91.12 82 ALA A O 1
ATOM 619 N N . LEU A 1 83 ? -2.100 4.712 5.241 1.00 91.12 83 LEU A N 1
ATOM 620 C CA . LEU A 1 83 ? -2.575 4.936 3.868 1.00 91.12 83 LEU A CA 1
ATOM 621 C C . LEU A 1 83 ? -2.159 6.309 3.332 1.00 91.12 83 LEU A C 1
ATOM 623 O O . LEU A 1 83 ? -1.603 6.392 2.239 1.00 91.12 83 LEU A O 1
ATOM 627 N N . GLY A 1 84 ? -2.372 7.374 4.108 1.00 92.31 84 GLY A N 1
ATOM 628 C CA . GLY A 1 84 ? -1.915 8.716 3.738 1.00 92.31 84 GLY A CA 1
ATOM 629 C C . GLY A 1 84 ? -0.397 8.774 3.546 1.00 92.31 84 GLY A C 1
ATOM 630 O O . GLY A 1 84 ? 0.087 9.347 2.571 1.00 92.31 84 GLY A O 1
ATOM 631 N N . ALA A 1 85 ? 0.352 8.106 4.425 1.00 89.12 85 ALA A N 1
ATOM 632 C CA . ALA A 1 85 ? 1.796 7.982 4.317 1.00 89.12 85 ALA A CA 1
ATOM 633 C C . ALA A 1 85 ? 2.209 7.207 3.060 1.00 89.12 85 ALA A C 1
ATOM 635 O O . ALA A 1 85 ? 3.114 7.662 2.377 1.00 89.12 85 ALA A O 1
ATOM 636 N N . ALA A 1 86 ? 1.554 6.090 2.716 1.00 87.81 86 ALA A N 1
ATOM 637 C CA . ALA A 1 86 ? 1.845 5.328 1.494 1.00 87.81 86 ALA A CA 1
ATOM 638 C C . ALA A 1 86 ? 1.698 6.191 0.234 1.00 87.81 86 ALA A C 1
ATOM 640 O O . ALA A 1 86 ? 2.559 6.170 -0.641 1.00 87.81 86 ALA A O 1
ATOM 641 N N . VAL A 1 87 ? 0.620 6.977 0.160 1.00 88.38 87 VAL A N 1
ATOM 642 C CA . VAL A 1 87 ? 0.368 7.885 -0.967 1.00 88.38 87 VAL A CA 1
ATOM 643 C C . VAL A 1 87 ? 1.453 8.960 -1.049 1.00 88.38 87 VAL A C 1
ATOM 645 O O . VAL A 1 87 ? 1.967 9.238 -2.129 1.00 88.38 87 VAL A O 1
ATOM 648 N N . TRP A 1 88 ? 1.832 9.550 0.088 1.00 87.50 88 TRP A N 1
ATOM 649 C CA . TRP A 1 88 ? 2.811 10.634 0.115 1.00 87.50 88 TRP A CA 1
ATOM 650 C C . TRP A 1 88 ? 4.246 10.164 -0.142 1.00 87.50 88 TRP A C 1
ATOM 652 O O . TRP A 1 88 ? 4.950 10.744 -0.965 1.00 87.50 88 TRP A O 1
ATOM 662 N N . THR A 1 89 ? 4.705 9.114 0.543 1.00 80.56 89 THR A N 1
ATOM 663 C CA . THR A 1 89 ? 6.114 8.694 0.486 1.00 80.56 89 THR A CA 1
ATOM 664 C C . THR A 1 89 ? 6.497 8.021 -0.820 1.00 80.56 89 THR A C 1
ATOM 666 O O . THR A 1 89 ? 7.677 7.969 -1.149 1.00 80.56 89 THR A O 1
ATOM 669 N N . LEU A 1 90 ? 5.519 7.547 -1.586 1.00 70.56 90 LEU A N 1
ATOM 670 C CA . LEU A 1 90 ? 5.743 6.943 -2.895 1.00 70.56 90 LEU A CA 1
ATOM 671 C C . LEU A 1 90 ? 5.454 7.918 -4.052 1.00 70.56 90 LEU A C 1
ATOM 673 O O . LEU A 1 90 ? 5.693 7.591 -5.209 1.00 70.56 90 LEU A O 1
ATOM 677 N N . MET A 1 91 ? 5.017 9.146 -3.756 1.00 76.31 91 MET A N 1
ATOM 678 C CA . MET A 1 91 ? 4.843 10.225 -4.735 1.00 76.31 91 MET A CA 1
ATOM 679 C C . MET A 1 91 ? 6.118 10.570 -5.543 1.00 76.31 91 MET A C 1
ATOM 681 O O . MET A 1 91 ? 5.988 10.824 -6.744 1.00 76.31 91 MET A O 1
ATOM 685 N N . PRO A 1 92 ? 7.352 10.512 -4.986 1.00 69.06 92 PRO A N 1
ATOM 686 C CA . PRO A 1 92 ? 8.576 10.776 -5.750 1.00 69.06 92 PRO A CA 1
ATOM 687 C C . PRO A 1 92 ? 8.754 9.854 -6.962 1.00 69.06 92 PRO A C 1
ATOM 689 O O . PRO A 1 92 ? 9.258 10.299 -7.991 1.00 69.06 92 PRO A O 1
ATOM 692 N N . VAL A 1 93 ? 8.270 8.610 -6.880 1.00 69.25 93 VAL A N 1
ATOM 693 C CA . VAL A 1 93 ? 8.278 7.639 -7.988 1.00 69.25 93 VAL A CA 1
ATOM 694 C C . VAL A 1 93 ? 7.498 8.155 -9.206 1.00 69.25 93 VAL A C 1
ATOM 696 O O . VAL A 1 93 ? 7.833 7.841 -10.345 1.00 69.25 93 VAL A O 1
ATOM 699 N N . LEU A 1 94 ? 6.456 8.957 -8.976 1.00 68.62 94 LEU A N 1
ATOM 700 C CA . LEU A 1 94 ? 5.606 9.526 -10.024 1.00 68.62 94 LEU A CA 1
ATOM 701 C C . LEU A 1 94 ? 6.162 10.837 -10.583 1.00 68.62 94 LEU A C 1
ATOM 703 O O . LEU A 1 94 ? 5.975 11.127 -11.766 1.00 68.62 94 LEU A O 1
ATOM 707 N N . ALA A 1 95 ? 6.781 11.640 -9.716 1.00 70.00 95 ALA A N 1
ATOM 708 C CA . ALA A 1 95 ? 7.118 13.034 -9.990 1.00 70.00 95 ALA A CA 1
ATOM 709 C C . ALA A 1 95 ? 8.571 13.254 -10.436 1.00 70.00 95 ALA A C 1
ATOM 711 O O . ALA A 1 95 ? 8.865 14.288 -11.033 1.00 70.00 95 ALA A O 1
ATOM 712 N N . THR A 1 96 ? 9.479 12.317 -10.150 1.00 71.00 96 THR A N 1
ATOM 713 C CA . THR A 1 96 ? 10.914 12.478 -10.428 1.00 71.00 96 THR A CA 1
ATOM 714 C C . THR A 1 96 ? 11.403 11.520 -11.507 1.00 71.00 96 THR A C 1
ATOM 716 O O . THR A 1 96 ? 10.892 10.411 -11.666 1.00 71.00 96 THR A O 1
ATOM 719 N N . SER A 1 97 ? 12.400 11.961 -12.276 1.00 64.94 97 SER A N 1
ATOM 720 C CA . SER A 1 97 ? 13.146 11.091 -13.180 1.00 64.94 97 SER A CA 1
ATOM 721 C C . SER A 1 97 ? 13.857 10.020 -12.358 1.00 64.94 97 SER A C 1
ATOM 723 O O . SER A 1 97 ? 14.640 10.342 -11.467 1.00 64.94 97 SER A O 1
ATOM 725 N N . VAL A 1 98 ? 13.549 8.755 -12.653 1.00 64.25 98 VAL A N 1
ATOM 726 C CA . VAL A 1 98 ? 13.918 7.602 -11.819 1.00 64.25 98 VAL A CA 1
ATOM 727 C C . VAL A 1 98 ? 15.433 7.484 -11.650 1.00 64.25 98 VAL A C 1
ATOM 729 O O . VAL A 1 98 ? 15.897 7.188 -10.553 1.00 64.25 98 VAL A O 1
ATOM 732 N N . CYS A 1 99 ? 16.185 7.784 -12.712 1.00 70.44 99 CYS A N 1
ATOM 733 C CA . CYS A 1 99 ? 17.641 7.792 -12.733 1.00 70.44 99 CYS A CA 1
ATOM 734 C C . CYS A 1 99 ? 18.107 9.067 -13.453 1.00 70.44 99 CYS A C 1
ATOM 736 O O . CYS A 1 99 ? 17.614 9.369 -14.543 1.00 70.44 99 CYS A O 1
ATOM 738 N N . LEU A 1 100 ? 18.991 9.828 -12.805 1.00 61.78 100 LEU A N 1
ATOM 739 C CA . LEU A 1 100 ? 19.679 11.004 -13.352 1.00 61.78 100 LEU A CA 1
ATOM 740 C C . LEU A 1 100 ? 21.015 10.590 -13.970 1.00 61.78 100 LEU A C 1
ATOM 742 O O . LEU A 1 100 ? 21.680 9.718 -13.365 1.00 61.78 100 LEU A O 1
#

Radius of gyration: 16.06 Å; chains: 1; bounding box: 38×24×45 Å

Sequence (100 aa):
MIDILRLSLPITVWLAGFSAVYALQGLSCSRHWPADLDARQVLLAAYAVAIVLQLIALLAVLYAPSKARFVQTTATVLAATALGAAVWTLMPVLATSVCL